Protein AF-A0A259TLZ0-F1 (a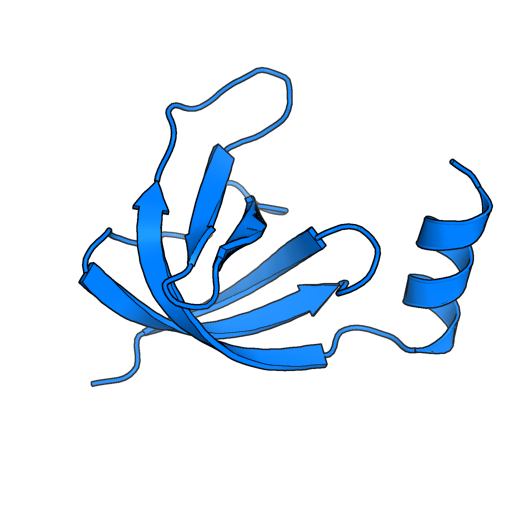fdb_monomer_lite)

pLDDT: mean 86.22, std 11.08, range [54.59, 96.44]

Sequence (74 aa):
MLGRVTADIVQGPIVTTIHIVDIGDPSPDGIHVQTADGKEYKLGDRQIFMESGGTYRIQALEYSGMILAAEKEN

Structure (mmCIF, N/CA/C/O backbone):
data_AF-A0A259TLZ0-F1
#
_entry.id   AF-A0A259TLZ0-F1
#
loop_
_atom_site.group_PDB
_atom_site.id
_atom_site.type_symbol
_atom_site.label_atom_id
_atom_site.label_alt_id
_atom_site.label_comp_id
_atom_site.label_asym_id
_atom_site.label_entity_id
_atom_site.label_seq_id
_atom_site.pdbx_PDB_ins_code
_atom_site.Cartn_x
_atom_site.Cartn_y
_atom_site.Cartn_z
_atom_site.occupancy
_atom_site.B_iso_or_equiv
_atom_site.auth_seq_id
_atom_site.auth_comp_id
_atom_site.auth_asym_id
_atom_site.auth_atom_id
_atom_site.pdbx_PDB_model_num
ATOM 1 N N . MET A 1 1 ? 19.408 -7.378 -3.152 1.00 54.59 1 MET A N 1
ATOM 2 C CA . MET A 1 1 ? 18.047 -6.862 -3.434 1.00 54.59 1 MET A CA 1
ATOM 3 C C . MET A 1 1 ? 17.653 -6.884 -4.923 1.00 54.59 1 MET A C 1
ATOM 5 O O . MET A 1 1 ? 16.524 -6.534 -5.221 1.00 54.59 1 MET A O 1
ATOM 9 N N . LEU A 1 2 ? 18.502 -7.345 -5.858 1.00 55.06 2 LEU A N 1
ATOM 10 C CA . LEU A 1 2 ? 18.189 -7.346 -7.303 1.00 55.06 2 LEU A CA 1
ATOM 11 C C . LEU A 1 2 ? 17.039 -8.291 -7.712 1.00 55.06 2 LEU A C 1
ATOM 13 O O . LEU A 1 2 ? 16.284 -7.964 -8.616 1.00 55.06 2 LEU A O 1
ATOM 17 N N . GLY A 1 3 ? 16.865 -9.425 -7.021 1.00 60.81 3 GLY A N 1
ATOM 18 C CA . GLY A 1 3 ? 15.889 -10.453 -7.417 1.00 60.81 3 GLY A CA 1
ATOM 19 C C . GLY A 1 3 ? 14.410 -10.092 -7.217 1.00 60.81 3 GLY A C 1
ATOM 20 O O . GLY A 1 3 ? 13.556 -10.669 -7.881 1.00 60.81 3 GLY A O 1
ATOM 21 N N . ARG A 1 4 ? 14.086 -9.146 -6.322 1.00 59.72 4 ARG A N 1
ATOM 22 C CA . ARG A 1 4 ? 12.687 -8.744 -6.062 1.00 59.72 4 ARG A CA 1
ATOM 23 C C . ARG A 1 4 ? 12.161 -7.796 -7.139 1.00 59.72 4 ARG A C 1
ATOM 25 O O . ARG A 1 4 ? 11.073 -8.004 -7.652 1.00 59.72 4 ARG A O 1
ATOM 32 N N . VAL A 1 5 ? 12.987 -6.836 -7.554 1.00 61.16 5 VAL A N 1
ATOM 33 C CA . VAL A 1 5 ? 12.648 -5.886 -8.626 1.00 61.16 5 VAL A CA 1
ATOM 34 C C . VAL A 1 5 ? 12.438 -6.613 -9.958 1.00 61.16 5 VAL A C 1
ATOM 36 O O . VAL A 1 5 ? 11.511 -6.296 -10.693 1.00 61.16 5 VAL A O 1
ATOM 39 N N . THR A 1 6 ? 13.243 -7.638 -10.262 1.00 64.31 6 THR A N 1
ATOM 40 C CA . THR A 1 6 ? 13.041 -8.451 -11.474 1.00 64.31 6 THR A CA 1
ATOM 41 C C . THR A 1 6 ? 11.744 -9.258 -11.443 1.00 64.31 6 THR A C 1
ATOM 43 O O . THR A 1 6 ? 11.139 -9.449 -12.493 1.00 64.31 6 THR A O 1
ATOM 46 N N . ALA A 1 7 ? 11.305 -9.718 -10.267 1.00 63.91 7 ALA A N 1
ATOM 47 C CA . ALA A 1 7 ? 10.047 -10.450 -10.131 1.00 63.91 7 ALA A CA 1
ATOM 48 C C . ALA A 1 7 ? 8.836 -9.537 -10.389 1.00 63.91 7 ALA A C 1
ATOM 50 O O . ALA A 1 7 ? 7.936 -9.919 -11.134 1.00 63.91 7 ALA A O 1
ATOM 51 N N . ASP A 1 8 ? 8.872 -8.300 -9.882 1.00 60.25 8 ASP A N 1
ATOM 52 C CA . ASP A 1 8 ? 7.838 -7.294 -10.157 1.00 60.25 8 ASP A CA 1
ATOM 53 C C . ASP A 1 8 ? 7.780 -6.893 -11.645 1.00 60.25 8 ASP A C 1
ATOM 55 O O . ASP A 1 8 ? 6.696 -6.659 -12.170 1.00 60.25 8 ASP A O 1
ATOM 59 N N . ILE A 1 9 ? 8.915 -6.854 -12.359 1.00 66.12 9 ILE A N 1
ATOM 60 C CA . ILE A 1 9 ? 8.937 -6.557 -13.809 1.00 66.12 9 ILE A CA 1
ATOM 61 C C . ILE A 1 9 ? 8.263 -7.670 -14.624 1.00 66.12 9 ILE A C 1
ATOM 63 O O . ILE A 1 9 ? 7.585 -7.383 -15.608 1.00 66.12 9 ILE A O 1
ATOM 67 N N . VAL A 1 10 ? 8.456 -8.936 -14.239 1.00 73.75 10 VAL A N 1
ATOM 68 C CA . VAL A 1 10 ? 7.892 -10.087 -14.964 1.00 73.75 10 VAL A CA 1
ATOM 69 C C . VAL A 1 10 ? 6.409 -10.285 -14.647 1.00 73.75 10 VAL A C 1
ATOM 71 O O . VAL A 1 10 ? 5.635 -10.580 -15.554 1.00 73.75 10 VAL A O 1
ATOM 74 N N . GLN A 1 11 ? 6.007 -10.130 -13.382 1.00 78.62 11 GLN A N 1
ATOM 75 C CA . GLN A 1 11 ? 4.615 -10.319 -12.959 1.00 78.62 11 GLN A CA 1
ATOM 76 C C . GLN A 1 11 ? 3.744 -9.085 -13.227 1.00 78.62 11 GLN A C 1
ATOM 78 O O . GLN A 1 11 ? 2.548 -9.217 -13.486 1.00 78.62 11 GLN A O 1
ATOM 83 N N . GLY A 1 12 ? 4.340 -7.893 -13.194 1.00 82.94 12 GLY A N 1
ATOM 84 C CA . GLY A 1 12 ? 3.614 -6.633 -13.212 1.00 82.94 12 GLY A CA 1
ATOM 85 C C . GLY A 1 12 ? 2.855 -6.369 -11.903 1.00 82.94 12 GLY A C 1
ATOM 86 O O . GLY A 1 12 ? 2.909 -7.164 -10.961 1.00 82.94 12 GLY A O 1
ATOM 87 N N . PRO A 1 13 ? 2.143 -5.233 -11.817 1.00 88.88 13 PRO A N 1
ATOM 88 C CA . PRO A 1 13 ? 1.368 -4.892 -10.634 1.00 88.88 13 PRO A CA 1
ATOM 89 C C . PRO A 1 13 ? 0.152 -5.807 -10.464 1.00 88.88 13 PRO A C 1
ATOM 91 O O . PRO A 1 13 ? -0.604 -6.034 -11.410 1.00 88.88 13 PRO A O 1
ATOM 94 N N . ILE A 1 14 ? -0.084 -6.258 -9.236 1.00 90.88 14 ILE A N 1
ATOM 95 C CA . ILE A 1 14 ? -1.304 -6.967 -8.851 1.00 90.88 14 ILE A CA 1
ATOM 96 C C . ILE A 1 14 ? -2.398 -5.975 -8.454 1.00 90.88 14 ILE A C 1
ATOM 98 O O . ILE A 1 14 ? -2.108 -4.864 -8.009 1.00 90.88 14 ILE A O 1
ATOM 102 N N . VAL A 1 15 ? -3.659 -6.390 -8.582 1.00 93.94 15 VAL A N 1
ATOM 103 C CA . VAL A 1 15 ? -4.813 -5.649 -8.060 1.00 93.94 15 VAL A CA 1
ATOM 104 C C . VAL A 1 15 ? -5.449 -6.468 -6.948 1.00 93.94 15 VAL A C 1
ATOM 106 O O . VAL A 1 15 ? -5.826 -7.615 -7.175 1.00 93.94 15 VAL A O 1
ATOM 109 N N . THR A 1 16 ? -5.568 -5.889 -5.757 1.00 93.12 16 THR A N 1
ATOM 110 C CA . THR A 1 16 ? -6.133 -6.572 -4.586 1.00 93.12 16 THR A CA 1
ATOM 111 C C . THR A 1 16 ? -6.861 -5.591 -3.677 1.00 93.12 16 THR A C 1
ATOM 113 O O . THR A 1 16 ? -6.539 -4.406 -3.656 1.00 93.12 16 THR A O 1
ATOM 116 N N . THR A 1 17 ? -7.827 -6.085 -2.908 1.00 95.62 17 THR A N 1
ATOM 117 C CA . THR A 1 17 ? -8.453 -5.325 -1.820 1.00 95.62 17 THR A CA 1
ATOM 118 C C . THR A 1 17 ? -7.650 -5.526 -0.540 1.00 95.62 17 THR A C 1
ATOM 120 O O . THR A 1 17 ? -7.296 -6.657 -0.203 1.00 95.62 17 THR A O 1
ATOM 123 N N . ILE A 1 18 ? -7.365 -4.438 0.171 1.00 94.25 18 ILE A N 1
ATOM 124 C CA . ILE A 1 18 ? -6.713 -4.444 1.482 1.00 94.25 18 ILE A CA 1
ATOM 125 C C . ILE A 1 18 ? -7.516 -3.625 2.486 1.00 94.25 18 ILE A C 1
ATOM 127 O O . ILE A 1 18 ? -8.156 -2.636 2.135 1.00 94.25 18 ILE A O 1
ATOM 131 N N . HIS A 1 19 ? -7.439 -4.020 3.752 1.00 96.00 19 HIS A N 1
ATOM 132 C CA . HIS A 1 19 ? -7.915 -3.213 4.868 1.00 96.00 19 HIS A CA 1
ATOM 133 C C . HIS A 1 19 ? -6.714 -2.621 5.596 1.00 96.00 19 HIS A C 1
ATOM 135 O O . HIS A 1 19 ? -5.816 -3.371 5.986 1.00 96.00 19 HIS A O 1
ATOM 141 N N . ILE A 1 20 ? -6.681 -1.301 5.757 1.00 94.88 20 ILE A N 1
ATOM 142 C CA . ILE A 1 20 ? -5.568 -0.605 6.403 1.00 94.88 20 ILE A CA 1
ATOM 143 C C . ILE A 1 20 ? -5.799 -0.578 7.904 1.00 94.88 20 ILE A C 1
ATOM 145 O O . ILE A 1 20 ? -6.845 -0.126 8.360 1.00 94.88 20 ILE A O 1
ATOM 149 N N . VAL A 1 21 ? -4.806 -1.016 8.671 1.00 96.44 21 VAL A N 1
ATOM 150 C CA . VAL A 1 21 ? -4.836 -0.933 10.138 1.00 96.44 21 VAL A CA 1
ATOM 151 C C . VAL A 1 21 ? -4.004 0.227 10.661 1.00 96.44 21 VAL A C 1
ATOM 153 O O . VAL A 1 21 ? -4.363 0.811 11.679 1.00 96.44 21 VAL A O 1
ATOM 156 N N . ASP A 1 22 ? -2.942 0.608 9.954 1.00 94.69 22 ASP A N 1
ATOM 157 C CA . ASP A 1 22 ? -2.086 1.718 10.362 1.00 94.69 22 ASP A CA 1
ATOM 158 C C . ASP A 1 22 ? -1.406 2.396 9.168 1.00 94.69 22 ASP A C 1
ATOM 160 O O . ASP A 1 22 ? -1.149 1.766 8.136 1.00 94.69 22 ASP A O 1
ATOM 164 N N . ILE A 1 23 ? -1.120 3.690 9.320 1.00 92.75 23 ILE A N 1
ATOM 165 C CA . ILE A 1 23 ? -0.351 4.490 8.365 1.00 92.75 23 ILE A CA 1
ATOM 166 C C . ILE A 1 23 ? 0.743 5.207 9.146 1.00 92.75 23 ILE A C 1
ATOM 168 O O . ILE A 1 23 ? 0.461 6.058 9.986 1.00 92.75 23 ILE A O 1
ATOM 172 N N . GLY A 1 24 ? 1.990 4.861 8.842 1.00 89.19 24 GLY A N 1
ATOM 173 C CA . GLY A 1 24 ? 3.156 5.456 9.476 1.00 89.19 24 GLY A CA 1
ATOM 174 C C . GLY A 1 24 ? 3.425 6.885 9.008 1.00 89.19 24 GLY A C 1
ATOM 175 O O . GLY A 1 24 ? 2.960 7.328 7.954 1.00 89.19 24 GLY A O 1
ATOM 176 N N . ASP A 1 25 ? 4.244 7.597 9.777 1.00 86.69 25 ASP A N 1
ATOM 177 C CA . ASP A 1 25 ? 4.654 8.957 9.440 1.00 86.69 25 ASP A CA 1
ATOM 178 C C . ASP A 1 25 ? 5.501 9.014 8.151 1.00 86.69 25 ASP A C 1
ATOM 180 O O . ASP A 1 25 ? 6.252 8.080 7.841 1.00 86.69 25 ASP A O 1
ATOM 184 N N . PRO A 1 26 ? 5.451 10.129 7.395 1.00 84.50 26 PRO A N 1
ATOM 185 C CA . PRO A 1 26 ? 6.328 10.336 6.251 1.00 84.50 26 PRO A CA 1
ATOM 186 C C . PRO A 1 26 ? 7.808 10.275 6.649 1.00 84.50 26 PRO A C 1
ATOM 188 O O . PRO A 1 26 ? 8.300 11.113 7.405 1.00 84.50 26 PRO A O 1
ATOM 191 N N . SER A 1 27 ? 8.540 9.319 6.079 1.00 85.19 27 SER A N 1
ATOM 192 C CA . SER A 1 27 ? 9.978 9.144 6.296 1.00 85.19 27 SER A CA 1
ATOM 193 C C . SER A 1 27 ? 10.772 9.319 4.989 1.00 85.19 27 SER A C 1
ATOM 195 O O . SER A 1 27 ? 10.178 9.340 3.902 1.00 85.19 27 SER A O 1
ATOM 197 N N . PRO A 1 28 ? 12.117 9.423 5.042 1.00 82.00 28 PRO A N 1
ATOM 198 C CA . PRO A 1 28 ? 12.957 9.365 3.841 1.00 82.00 28 PRO A CA 1
ATOM 199 C C . PRO A 1 28 ? 12.740 8.091 3.011 1.00 82.00 28 PRO A C 1
ATOM 201 O O . PRO A 1 28 ? 12.901 8.121 1.794 1.00 82.00 28 PRO A O 1
ATOM 204 N N . ASP A 1 29 ? 12.322 7.004 3.663 1.00 79.31 29 ASP A N 1
ATOM 205 C CA . ASP A 1 29 ? 12.072 5.697 3.057 1.00 79.31 29 ASP A CA 1
ATOM 206 C C . ASP A 1 29 ? 10.635 5.532 2.524 1.00 79.31 29 ASP A C 1
ATOM 208 O O . ASP A 1 29 ? 10.279 4.448 2.049 1.00 79.31 29 ASP A O 1
ATOM 212 N N . GLY A 1 30 ? 9.826 6.597 2.584 1.00 84.19 30 GLY A N 1
ATOM 213 C CA . GLY A 1 30 ? 8.428 6.636 2.156 1.00 84.19 30 GLY A CA 1
ATOM 214 C C . GLY A 1 30 ? 7.431 6.623 3.317 1.00 84.19 30 GLY A C 1
ATOM 215 O O . GLY A 1 30 ? 7.805 6.654 4.490 1.00 84.19 30 GLY A O 1
ATOM 216 N N . ILE A 1 31 ? 6.144 6.604 2.968 1.00 90.69 31 ILE A N 1
ATOM 217 C CA . ILE A 1 31 ? 5.037 6.382 3.909 1.00 90.69 31 ILE A CA 1
ATOM 218 C C . ILE A 1 31 ? 4.744 4.885 3.917 1.00 90.69 31 ILE A C 1
ATOM 220 O O . ILE A 1 31 ? 4.535 4.296 2.853 1.00 90.69 31 ILE A O 1
ATOM 224 N N . HIS A 1 32 ? 4.756 4.289 5.105 1.00 92.56 32 HIS A N 1
ATOM 225 C CA . HIS A 1 32 ? 4.487 2.871 5.309 1.00 92.56 32 HIS A CA 1
ATOM 226 C C . HIS A 1 32 ? 3.0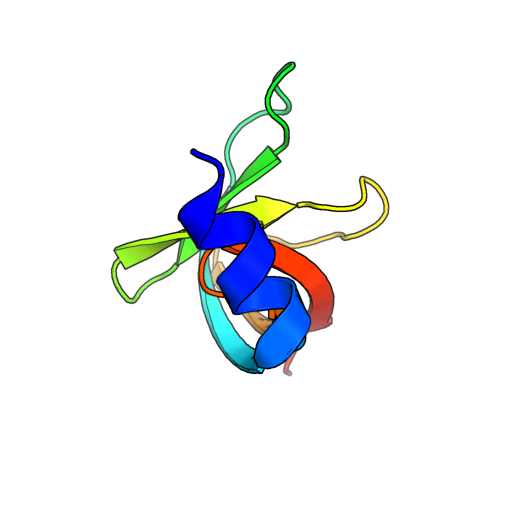10 2.663 5.660 1.00 92.56 32 HIS A C 1
ATOM 228 O O . HIS A 1 32 ? 2.420 3.454 6.391 1.00 92.56 32 HIS A O 1
ATOM 234 N N . VAL A 1 33 ? 2.417 1.599 5.132 1.00 93.81 33 VAL A N 1
ATOM 235 C CA . VAL A 1 33 ? 1.011 1.235 5.300 1.00 93.81 33 VAL A CA 1
ATOM 236 C C . VAL A 1 33 ? 0.959 -0.200 5.791 1.00 93.81 33 VAL A C 1
ATOM 238 O O . VAL A 1 33 ? 1.450 -1.103 5.113 1.00 93.81 33 VAL A O 1
ATOM 241 N N . GLN A 1 34 ? 0.345 -0.412 6.950 1.00 95.12 34 GLN A N 1
ATOM 242 C CA . GLN A 1 34 ? 0.130 -1.741 7.502 1.00 95.12 34 GLN A CA 1
ATOM 243 C C . GLN A 1 34 ? -1.294 -2.202 7.210 1.00 95.12 34 GLN A C 1
ATOM 245 O O . GLN A 1 34 ? -2.261 -1.458 7.402 1.00 95.12 34 GLN A O 1
ATOM 250 N N . THR A 1 35 ? -1.432 -3.446 6.763 1.00 94.62 35 THR A N 1
ATOM 251 C CA . THR A 1 35 ? -2.721 -4.044 6.416 1.00 94.62 35 THR A CA 1
ATOM 252 C C . THR A 1 35 ? -3.149 -5.099 7.430 1.00 94.62 35 THR A C 1
ATOM 254 O O . THR A 1 35 ? -2.336 -5.674 8.152 1.00 94.62 35 THR A O 1
ATOM 257 N N . ALA A 1 36 ? -4.454 -5.363 7.500 1.00 94.00 36 ALA A N 1
ATOM 258 C CA . ALA A 1 36 ? -5.045 -6.287 8.473 1.00 94.00 36 ALA A CA 1
ATOM 259 C C . ALA A 1 36 ? -4.578 -7.743 8.321 1.00 94.00 36 ALA A C 1
ATOM 261 O O . ALA A 1 36 ? -4.610 -8.504 9.283 1.00 94.00 36 ALA A O 1
ATOM 262 N N . ASP A 1 37 ? -4.133 -8.129 7.124 1.00 90.75 37 ASP A N 1
ATOM 263 C CA . ASP A 1 37 ? -3.526 -9.435 6.845 1.00 90.75 37 ASP A CA 1
ATOM 264 C C . ASP A 1 37 ? -2.050 -9.520 7.290 1.00 90.75 37 ASP A C 1
ATOM 266 O O . ASP A 1 37 ? -1.396 -10.541 7.078 1.00 90.75 37 ASP A O 1
ATOM 270 N N . GLY A 1 38 ? -1.523 -8.465 7.918 1.00 91.38 38 GLY A N 1
ATOM 271 C CA . GLY A 1 38 ? -0.155 -8.391 8.421 1.00 91.38 38 GLY A CA 1
ATOM 272 C C . GLY A 1 38 ? 0.886 -8.041 7.359 1.00 91.38 38 GLY A C 1
ATOM 273 O O . GLY A 1 38 ? 2.078 -8.074 7.667 1.00 91.38 38 GLY A O 1
ATOM 274 N N . LYS A 1 39 ? 0.475 -7.712 6.125 1.00 92.12 39 LYS A N 1
ATOM 275 C CA . LYS A 1 39 ? 1.395 -7.184 5.112 1.00 92.12 39 LYS A CA 1
ATOM 276 C C . LYS A 1 39 ? 1.725 -5.714 5.393 1.00 92.12 39 LYS A C 1
ATOM 278 O O . LYS A 1 39 ? 0.996 -4.985 6.065 1.00 92.12 39 LYS A O 1
ATOM 283 N N . GLU A 1 40 ? 2.863 -5.292 4.858 1.00 92.94 40 GLU A N 1
ATOM 284 C CA . GLU A 1 40 ? 3.325 -3.912 4.909 1.00 92.94 40 GLU A CA 1
ATOM 285 C C . GLU A 1 40 ? 3.641 -3.453 3.490 1.00 92.94 40 GLU A C 1
ATOM 287 O O . GLU A 1 40 ? 4.318 -4.155 2.732 1.00 92.94 40 GLU A O 1
ATOM 292 N N . TYR A 1 41 ? 3.139 -2.276 3.140 1.00 93.25 41 TYR A N 1
ATOM 293 C CA . TYR A 1 41 ? 3.371 -1.641 1.855 1.00 93.25 41 TYR A CA 1
ATOM 294 C C . TYR A 1 41 ? 3.955 -0.245 2.036 1.00 93.25 41 TYR A C 1
ATOM 296 O O . TYR A 1 41 ? 3.785 0.399 3.066 1.00 93.25 41 TYR A O 1
ATOM 304 N N . LYS A 1 42 ? 4.600 0.256 0.989 1.00 92.88 42 LYS A N 1
ATOM 305 C CA . LYS A 1 42 ? 5.041 1.639 0.857 1.00 92.88 42 LYS A CA 1
ATOM 306 C C . LYS A 1 42 ? 4.215 2.350 -0.196 1.00 92.88 42 LYS A C 1
ATOM 308 O O . LYS A 1 42 ? 3.938 1.780 -1.250 1.00 92.88 42 LYS A O 1
ATOM 313 N N . LEU A 1 43 ? 3.877 3.611 0.044 1.00 91.19 43 LEU A N 1
ATOM 3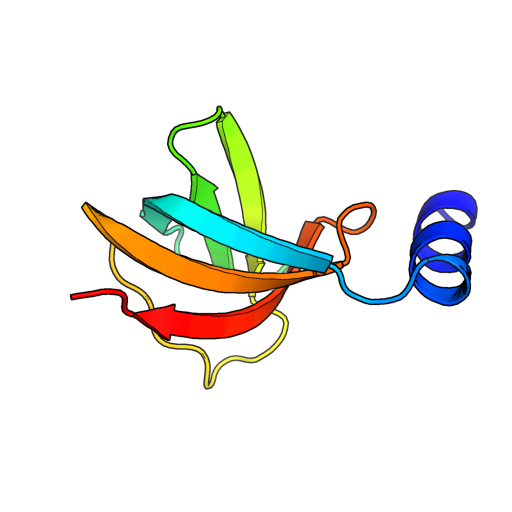14 C CA . LEU A 1 43 ? 3.276 4.447 -0.992 1.00 91.19 43 LEU A CA 1
ATOM 315 C C . LEU A 1 43 ? 4.335 4.829 -2.033 1.00 91.19 43 LEU A C 1
ATOM 317 O O . LEU A 1 43 ? 5.346 5.450 -1.702 1.00 91.19 43 LEU A O 1
ATOM 321 N N . GLY A 1 44 ? 4.100 4.444 -3.289 1.00 84.88 44 GLY A N 1
ATOM 322 C CA . GLY A 1 44 ? 4.957 4.777 -4.428 1.00 84.88 44 GLY A CA 1
ATOM 323 C C . GLY A 1 44 ? 4.771 6.209 -4.939 1.00 84.88 44 GLY A C 1
ATOM 324 O O . GLY A 1 44 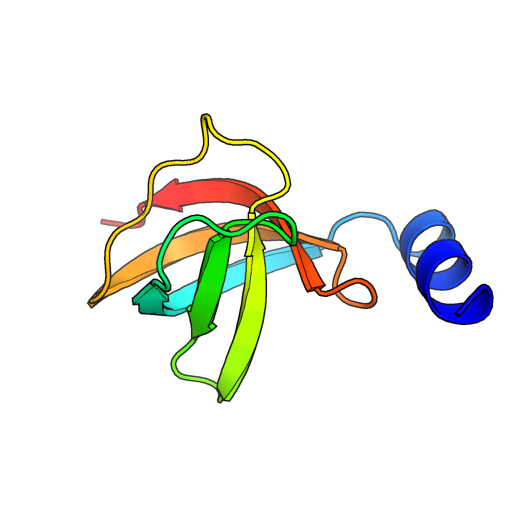? 5.659 6.734 -5.606 1.00 84.88 44 GLY A O 1
ATOM 325 N N . ASP A 1 45 ? 3.654 6.858 -4.596 1.00 80.06 45 ASP A N 1
ATOM 326 C CA . ASP A 1 45 ? 3.366 8.261 -4.908 1.00 80.06 45 ASP A CA 1
ATOM 327 C C . ASP A 1 45 ? 2.759 8.965 -3.681 1.00 80.06 45 ASP A C 1
ATOM 329 O O . ASP A 1 45 ? 1.898 8.427 -2.985 1.00 80.06 45 ASP A O 1
ATOM 333 N N . ARG A 1 46 ? 3.208 10.199 -3.430 1.00 76.00 46 ARG A N 1
ATOM 334 C CA . ARG A 1 46 ? 2.711 11.083 -2.365 1.00 76.00 46 ARG A CA 1
ATOM 335 C C . ARG A 1 46 ? 1.289 11.594 -2.613 1.00 76.00 46 ARG A C 1
ATOM 337 O O . ARG A 1 46 ? 0.694 12.149 -1.697 1.00 76.00 46 ARG A O 1
ATOM 344 N N . GLN A 1 47 ? 0.761 11.443 -3.826 1.00 82.75 47 GLN A N 1
ATOM 345 C CA . GLN A 1 47 ? -0.620 11.799 -4.171 1.00 82.75 47 GLN A CA 1
ATOM 346 C C . GLN A 1 47 ? -1.639 10.712 -3.801 1.00 82.75 47 GLN A C 1
ATOM 348 O O . GLN A 1 47 ? -2.842 10.938 -3.919 1.00 82.75 47 GLN A O 1
ATOM 353 N N . ILE A 1 48 ? -1.183 9.535 -3.367 1.00 85.19 48 ILE A N 1
ATOM 354 C CA . ILE A 1 48 ? -2.065 8.458 -2.921 1.00 85.19 48 ILE A CA 1
ATOM 355 C C . ILE A 1 48 ? -2.493 8.765 -1.485 1.00 85.19 48 ILE A C 1
ATOM 357 O O . ILE A 1 48 ? -1.689 8.690 -0.558 1.00 85.19 48 ILE A O 1
ATOM 361 N N . PHE A 1 49 ? -3.766 9.113 -1.304 1.00 84.88 49 PHE A N 1
ATOM 362 C CA . PHE A 1 49 ? -4.348 9.384 0.009 1.00 84.88 49 PHE A CA 1
ATOM 363 C C . PHE A 1 49 ? -5.120 8.167 0.511 1.00 84.88 49 PHE A C 1
ATOM 365 O O . PHE A 1 49 ? -6.022 7.665 -0.159 1.00 84.88 49 PHE A O 1
ATOM 372 N N . MET A 1 50 ? -4.770 7.707 1.708 1.00 89.62 50 MET A N 1
ATOM 373 C CA . MET A 1 50 ? -5.413 6.587 2.388 1.00 89.62 50 MET A CA 1
ATOM 374 C C . MET A 1 50 ? -5.552 6.919 3.877 1.00 89.62 50 MET A C 1
ATOM 376 O O . MET A 1 50 ? -4.832 7.774 4.390 1.00 89.62 50 MET A O 1
ATOM 380 N N . GLU A 1 51 ? -6.465 6.249 4.571 1.00 91.56 51 GLU A N 1
ATOM 381 C CA . GLU A 1 51 ? -6.706 6.414 6.009 1.00 91.56 51 GLU A CA 1
ATOM 382 C C . GLU A 1 51 ? -6.781 5.050 6.706 1.00 91.56 51 GLU A C 1
ATOM 384 O O . GLU A 1 51 ? -7.253 4.062 6.134 1.00 91.56 51 GLU A O 1
ATOM 389 N N . SER A 1 52 ? -6.304 5.002 7.954 1.00 92.56 52 SER A N 1
ATOM 390 C CA . SER A 1 52 ? -6.447 3.819 8.807 1.00 92.56 52 SER A CA 1
ATOM 391 C C . SER A 1 52 ? -7.929 3.497 9.036 1.00 92.56 52 SER A C 1
ATOM 393 O O . SER A 1 52 ? -8.768 4.391 9.147 1.00 92.56 52 SER A O 1
ATOM 395 N N . GLY A 1 53 ? -8.259 2.205 9.056 1.00 93.25 53 GLY A N 1
ATOM 396 C CA . GLY A 1 53 ? -9.624 1.688 9.131 1.00 93.25 53 GLY A CA 1
ATOM 397 C C . GLY A 1 53 ? -10.374 1.688 7.795 1.00 93.25 53 GLY A C 1
ATOM 398 O O . GLY A 1 53 ? -11.502 1.200 7.733 1.00 93.25 53 GLY A O 1
ATOM 399 N N . GLY A 1 54 ? -9.780 2.213 6.718 1.00 94.19 54 GLY A N 1
ATOM 400 C CA . GLY A 1 54 ? -10.367 2.166 5.384 1.00 94.19 54 GLY A CA 1
ATOM 401 C C . GLY A 1 54 ? -10.061 0.862 4.643 1.00 94.19 54 GLY A C 1
ATOM 402 O O . GLY A 1 54 ? -8.995 0.261 4.796 1.00 94.19 54 GLY A O 1
ATOM 403 N N . THR A 1 55 ? -10.999 0.449 3.792 1.00 95.94 55 THR A N 1
ATOM 404 C CA . THR A 1 55 ? -10.809 -0.641 2.830 1.00 95.94 55 THR A CA 1
ATOM 405 C C . THR A 1 55 ? -10.570 -0.048 1.447 1.00 95.94 55 THR A C 1
ATOM 407 O O . THR A 1 55 ? -11.295 0.847 1.012 1.00 95.94 55 THR A O 1
ATOM 410 N N . TYR A 1 56 ? -9.529 -0.522 0.770 1.00 95.81 56 TYR A N 1
ATOM 411 C CA . TYR A 1 56 ? -9.076 0.027 -0.501 1.00 95.81 56 TYR A CA 1
ATOM 412 C C . TYR A 1 56 ? -8.783 -1.074 -1.498 1.00 95.81 56 TYR A C 1
ATOM 414 O O . TYR A 1 56 ? -8.098 -2.049 -1.184 1.00 95.81 56 TYR A O 1
ATOM 422 N N . ARG A 1 57 ? -9.202 -0.847 -2.737 1.00 95.56 57 ARG A N 1
ATOM 423 C CA . ARG A 1 57 ? -8.713 -1.580 -3.890 1.00 95.56 57 ARG A CA 1
ATOM 424 C C . ARG A 1 57 ? -7.414 -0.931 -4.350 1.00 95.56 57 ARG A C 1
ATOM 426 O O . ARG A 1 57 ? -7.406 0.211 -4.804 1.00 95.56 57 ARG A O 1
ATOM 433 N N . ILE A 1 58 ? -6.310 -1.652 -4.212 1.00 94.50 58 ILE A N 1
ATOM 434 C CA . ILE A 1 58 ? -4.975 -1.167 -4.559 1.00 94.50 58 ILE A CA 1
ATOM 435 C C . ILE A 1 58 ? -4.440 -1.838 -5.812 1.00 94.50 58 ILE A C 1
ATOM 437 O O . ILE A 1 58 ? -4.722 -3.007 -6.082 1.00 94.50 58 ILE A O 1
ATOM 441 N N . GLN A 1 59 ? -3.606 -1.100 -6.536 1.00 94.69 59 GLN A N 1
ATOM 442 C CA . GLN A 1 59 ? -2.645 -1.661 -7.471 1.00 94.69 59 GLN A CA 1
ATOM 443 C C . GLN A 1 59 ? -1.265 -1.630 -6.813 1.00 94.69 59 GLN A C 1
ATOM 445 O O . GLN 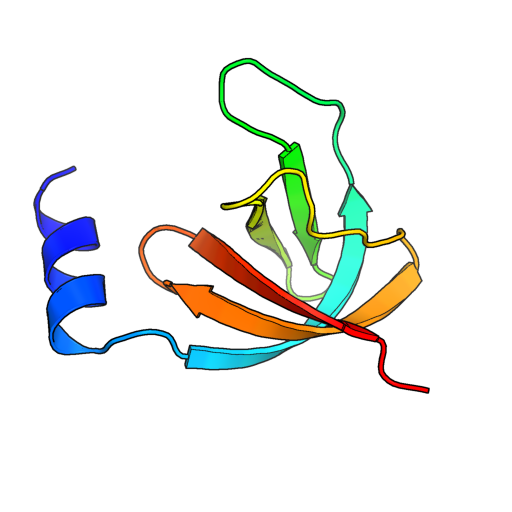A 1 59 ? -0.800 -0.556 -6.427 1.00 94.69 59 GLN A O 1
ATOM 450 N N . ALA A 1 60 ? -0.613 -2.784 -6.676 1.00 92.62 60 ALA A N 1
ATOM 451 C CA . ALA A 1 60 ? 0.661 -2.887 -5.972 1.00 92.62 60 ALA A CA 1
ATOM 452 C C . ALA A 1 60 ? 1.669 -3.814 -6.650 1.00 92.62 60 ALA A C 1
ATOM 454 O O . ALA A 1 60 ? 1.315 -4.793 -7.300 1.00 92.62 60 ALA A O 1
ATOM 455 N N . LEU A 1 61 ? 2.944 -3.503 -6.458 1.00 91.25 61 LEU A N 1
ATOM 456 C CA . LEU A 1 61 ? 4.066 -4.387 -6.734 1.00 91.25 61 LEU A CA 1
ATOM 457 C C . LEU A 1 61 ? 4.270 -5.279 -5.506 1.00 91.25 61 LEU A C 1
ATOM 459 O O . LEU A 1 61 ? 4.712 -4.805 -4.457 1.00 91.25 61 LEU A O 1
ATOM 463 N N . GLU A 1 62 ? 3.879 -6.548 -5.605 1.00 85.75 62 GLU A N 1
ATOM 464 C CA . GLU A 1 62 ? 3.807 -7.443 -4.445 1.00 85.75 62 GLU A CA 1
ATOM 465 C 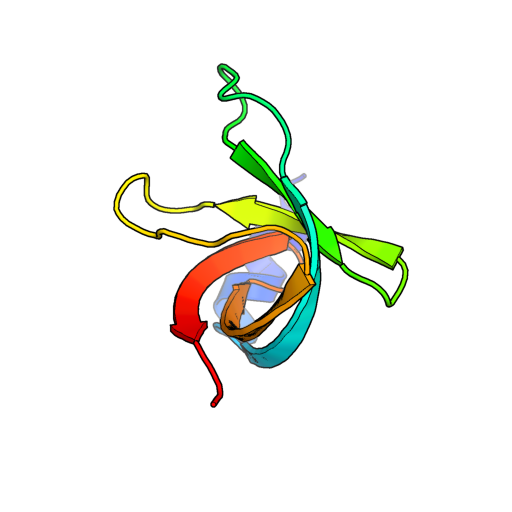C . GLU A 1 62 ? 5.189 -7.748 -3.848 1.00 85.75 62 GLU A C 1
ATOM 467 O O . GLU A 1 62 ? 5.327 -7.803 -2.627 1.00 85.75 62 GLU A O 1
ATOM 472 N N . TYR A 1 63 ? 6.235 -7.898 -4.669 1.00 84.31 63 TYR A N 1
ATOM 473 C CA . TYR A 1 63 ? 7.551 -8.302 -4.164 1.00 84.31 63 TYR A CA 1
ATOM 474 C C . TYR A 1 63 ? 8.354 -7.143 -3.577 1.00 84.31 63 TYR A C 1
ATOM 476 O O . TYR A 1 63 ? 9.133 -7.344 -2.637 1.00 84.31 63 TYR A O 1
ATOM 484 N N . SER A 1 64 ? 8.200 -5.940 -4.128 1.00 83.81 64 SER A N 1
ATOM 485 C CA . SER A 1 64 ? 8.766 -4.710 -3.561 1.00 83.81 64 SER A CA 1
ATOM 486 C C . SER A 1 64 ? 7.894 -4.092 -2.471 1.00 83.81 64 SER A C 1
ATOM 488 O O . SER A 1 64 ? 8.391 -3.241 -1.734 1.00 83.81 64 SER A O 1
ATOM 490 N N . GLY A 1 65 ? 6.643 -4.544 -2.331 1.00 89.69 65 GLY A N 1
ATOM 491 C CA . GLY A 1 65 ? 5.699 -4.035 -1.343 1.00 89.69 65 GLY A CA 1
ATOM 492 C C . GLY A 1 65 ? 5.351 -2.575 -1.607 1.00 89.69 65 GLY A C 1
ATOM 493 O O . GLY A 1 65 ? 5.387 -1.768 -0.688 1.00 89.69 65 GLY A O 1
ATOM 494 N N . MET A 1 66 ? 5.068 -2.202 -2.857 1.00 91.94 66 MET A N 1
ATOM 495 C CA . MET A 1 66 ? 4.823 -0.806 -3.238 1.00 91.94 66 MET A CA 1
ATOM 496 C C . MET A 1 66 ? 3.424 -0.617 -3.816 1.00 91.94 66 MET A C 1
ATOM 498 O O . MET A 1 66 ? 3.069 -1.270 -4.790 1.00 91.94 66 MET A O 1
ATOM 502 N N . ILE A 1 67 ? 2.646 0.305 -3.254 1.00 93.19 67 ILE A N 1
ATOM 503 C CA . ILE A 1 67 ? 1.338 0.715 -3.776 1.00 93.19 67 ILE A CA 1
ATOM 504 C C . ILE A 1 67 ? 1.549 1.794 -4.837 1.00 93.19 67 ILE A C 1
ATOM 506 O O . ILE A 1 67 ? 2.183 2.816 -4.579 1.00 93.19 67 ILE A O 1
ATOM 510 N N . LEU A 1 68 ? 0.997 1.566 -6.024 1.00 92.50 68 LEU A N 1
ATOM 511 C CA . LEU A 1 68 ? 1.064 2.473 -7.171 1.00 92.50 68 LEU A CA 1
ATOM 512 C C . LEU A 1 68 ? -0.222 3.286 -7.344 1.00 92.50 68 LEU A C 1
ATOM 514 O O . LEU A 1 68 ? -0.180 4.403 -7.848 1.00 92.50 68 LEU A O 1
ATOM 518 N N . ALA A 1 69 ? -1.359 2.725 -6.933 1.00 92.88 69 ALA A N 1
ATOM 519 C CA . ALA A 1 69 ? -2.655 3.389 -6.942 1.00 92.88 69 ALA A CA 1
ATOM 520 C C . ALA A 1 69 ? -3.561 2.782 -5.866 1.00 92.88 69 ALA A C 1
ATOM 522 O O . ALA A 1 69 ? -3.433 1.599 -5.542 1.00 92.88 69 ALA A O 1
ATOM 523 N N . ALA A 1 70 ? -4.491 3.578 -5.344 1.00 94.19 70 ALA A N 1
ATOM 524 C CA . ALA A 1 70 ? -5.503 3.132 -4.397 1.00 94.19 70 ALA A CA 1
ATOM 525 C C . ALA A 1 70 ? -6.842 3.816 -4.683 1.00 94.19 70 ALA A C 1
ATOM 527 O O . ALA A 1 70 ? -6.891 5.020 -4.927 1.00 94.19 70 ALA A O 1
ATOM 528 N N . GLU A 1 71 ? -7.921 3.046 -4.608 1.00 94.75 71 GLU A N 1
ATOM 529 C CA . GLU A 1 71 ? -9.300 3.518 -4.693 1.00 94.75 71 GLU A CA 1
ATOM 530 C C . GLU A 1 71 ? -10.052 3.023 -3.455 1.00 94.75 71 GLU A C 1
ATOM 532 O O . GLU A 1 71 ? -9.972 1.843 -3.108 1.00 94.75 71 GLU A O 1
ATOM 537 N N . LYS A 1 72 ? -10.735 3.926 -2.746 1.00 93.50 72 LYS A N 1
ATOM 538 C CA . LYS A 1 72 ? -11.489 3.564 -1.542 1.00 93.50 72 LYS A CA 1
ATOM 539 C C . LYS A 1 72 ? -12.714 2.743 -1.938 1.00 93.50 72 LYS A C 1
ATOM 541 O O . LYS A 1 72 ? -13.483 3.174 -2.794 1.00 93.50 72 LYS A O 1
ATOM 546 N N . GLU A 1 73 ? -12.905 1.593 -1.302 1.00 90.56 73 GLU A N 1
ATOM 547 C CA . GLU A 1 73 ? -14.134 0.812 -1.450 1.00 90.56 73 GLU A CA 1
ATOM 548 C C . GLU A 1 73 ? -15.173 1.311 -0.432 1.00 90.56 73 GLU A C 1
ATOM 550 O O . GLU A 1 73 ? -14.846 1.535 0.737 1.00 90.56 73 GLU A O 1
ATOM 555 N N . ASN A 1 74 ? -16.401 1.554 -0.908 1.00 69.00 74 ASN A N 1
ATOM 556 C CA . ASN A 1 74 ? -17.542 2.008 -0.099 1.00 69.00 74 ASN A CA 1
ATOM 557 C C . ASN A 1 74 ? -18.215 0.855 0.646 1.00 69.00 74 ASN A C 1
ATOM 559 O O . ASN A 1 74 ? -18.377 -0.222 0.030 1.00 69.00 74 ASN A O 1
#

Radius of gyration: 11.87 Å; chains: 1; bounding box: 36×22×25 Å

Secondary structure (DSSP, 8-state):
-HHHHHHHHHH--EEEEEEEEEEPPPBTTB-EEEETTS-EEEES-TT----TT-EEEEEEETTTTEEEEEEE--

Foldseek 3Di:
DVVLVVVCVVVPWDKDKFAWADWDDQDPVAIWTATPVGAIAGEPDPPADDDHRWIWTFTDSVSNRYTDHIDTDD